Protein AF-A0AAU5Y015-F1 (afdb_monomer_lite)

Secondary structure (DSSP, 8-state):
-TGGGT--EEEEEEEEEEEETTEEEEEEEEEEEEETTTEEEESSGGGT-TTS-SSEEEEHHHHHHHHHHHHT-SEEEEEE--

Foldseek 3Di:
DCVVVPFDKAKKKKWFWAQDVNDIDTPDIDIWIATPPQWTWDCPLCVQPVPDDNIDTGHNVCVFVVSCVSNVGPTMDIGHDD

Radius of gyration: 12.99 Å; chains: 1; bounding box: 34×31×35 Å

Structure (mmCIF, N/CA/C/O backbone):
data_AF-A0AAU5Y015-F1
#
_entry.id   AF-A0AAU5Y015-F1
#
loop_
_atom_site.group_PDB
_atom_site.id
_atom_site.type_symbol
_atom_site.label_atom_id
_atom_site.label_alt_id
_atom_site.label_comp_id
_atom_site.label_asym_id
_atom_site.label_entity_id
_atom_site.label_seq_id
_atom_site.pdbx_PDB_ins_code
_atom_site.Cartn_x
_atom_site.Cartn_y
_atom_site.Cartn_z
_atom_site.occupancy
_atom_site.B_iso_or_equiv
_atom_site.auth_seq_id
_atom_site.auth_comp_id
_atom_site.auth_asym_id
_atom_site.auth_atom_id
_atom_site.pdbx_PDB_model_num
ATOM 1 N N . MET A 1 1 ? -17.350 4.840 8.057 1.00 70.62 1 MET A N 1
ATOM 2 C CA . MET A 1 1 ? -17.399 3.502 8.686 1.00 70.62 1 MET A CA 1
ATOM 3 C C . MET A 1 1 ? -16.423 3.365 9.858 1.00 70.62 1 MET A C 1
ATOM 5 O O . MET A 1 1 ? -16.868 3.005 10.936 1.00 70.62 1 MET A O 1
ATOM 9 N N . LEU A 1 2 ? -15.131 3.689 9.712 1.00 81.31 2 LEU A N 1
ATOM 10 C CA . LEU A 1 2 ? -14.175 3.617 10.838 1.00 81.31 2 LEU A CA 1
ATOM 11 C C . LEU A 1 2 ? -14.453 4.687 11.914 1.00 81.31 2 LEU A C 1
ATOM 13 O O . LEU A 1 2 ? -14.582 4.369 13.092 1.00 81.31 2 LEU A O 1
ATOM 17 N N . ARG A 1 3 ? -14.713 5.935 11.501 1.00 81.75 3 ARG A N 1
ATOM 18 C CA . ARG A 1 3 ? -15.123 7.008 12.430 1.00 81.75 3 ARG A CA 1
ATOM 19 C C . ARG A 1 3 ? -16.416 6.713 13.187 1.00 81.75 3 ARG A C 1
ATOM 21 O O . ARG A 1 3 ? -16.536 7.060 14.354 1.00 81.75 3 ARG A O 1
ATOM 28 N N . SER A 1 4 ? -17.375 6.039 12.550 1.00 82.25 4 SER A N 1
ATOM 29 C CA . SER A 1 4 ? -18.660 5.697 13.179 1.00 82.25 4 SER A CA 1
ATOM 30 C C . SER A 1 4 ? -18.546 4.619 14.259 1.00 82.25 4 SER A C 1
ATOM 32 O O . SER A 1 4 ? -19.481 4.463 15.033 1.00 82.25 4 SER A O 1
ATOM 34 N N . ILE A 1 5 ? -17.422 3.897 14.327 1.00 85.12 5 ILE A N 1
ATOM 35 C CA . ILE A 1 5 ? -17.112 2.953 15.413 1.00 85.12 5 ILE A CA 1
ATOM 36 C C . ILE A 1 5 ? -16.072 3.517 16.396 1.00 85.12 5 ILE A C 1
ATOM 38 O O . ILE A 1 5 ? -15.500 2.772 17.183 1.00 85.12 5 ILE A O 1
ATOM 42 N N . GLY A 1 6 ? -15.823 4.832 16.356 1.00 85.75 6 GLY A N 1
ATOM 43 C CA . GLY A 1 6 ? -14.942 5.529 17.296 1.00 85.75 6 GLY A CA 1
ATOM 44 C C . GLY A 1 6 ? -13.457 5.541 16.925 1.00 85.75 6 GLY A C 1
ATOM 45 O O . GLY A 1 6 ? -12.657 6.054 17.702 1.00 85.75 6 GLY A O 1
ATOM 46 N N . LEU A 1 7 ? -13.070 5.025 15.753 1.00 86.44 7 LEU A N 1
ATOM 47 C CA . LEU A 1 7 ? -11.681 5.087 15.292 1.00 86.44 7 LEU A CA 1
ATOM 48 C C . LEU A 1 7 ? -11.386 6.429 14.618 1.00 86.44 7 LEU A C 1
ATOM 50 O O . LEU A 1 7 ? -12.114 6.861 13.719 1.00 86.44 7 LEU A O 1
ATOM 54 N N . ARG A 1 8 ? -10.282 7.068 15.009 1.00 89.12 8 ARG A N 1
ATOM 55 C CA . ARG A 1 8 ? -9.728 8.211 14.277 1.00 89.12 8 ARG A CA 1
ATOM 56 C C . ARG A 1 8 ? -9.055 7.690 13.013 1.00 89.12 8 ARG A C 1
ATOM 58 O O . ARG A 1 8 ? -8.088 6.940 13.090 1.00 89.12 8 ARG A O 1
ATOM 65 N N . ALA A 1 9 ? -9.655 8.020 11.876 1.00 90.06 9 ALA A N 1
ATOM 66 C CA . ALA A 1 9 ? -9.281 7.496 10.574 1.00 90.06 9 ALA A CA 1
ATOM 67 C C . ALA A 1 9 ? -9.407 8.599 9.526 1.00 90.06 9 ALA A C 1
ATOM 69 O O . ALA A 1 9 ? -10.513 9.115 9.319 1.00 90.06 9 ALA A O 1
ATOM 70 N N . ASP A 1 10 ? -8.315 8.935 8.861 1.00 91.62 10 ASP A N 1
ATOM 71 C CA . ASP A 1 10 ? -8.279 9.865 7.738 1.00 91.62 10 ASP A CA 1
ATOM 72 C C . ASP A 1 10 ? -8.226 9.099 6.416 1.00 91.62 10 ASP A C 1
ATOM 74 O O . ASP A 1 10 ? -7.823 7.937 6.356 1.00 91.62 10 ASP A O 1
ATOM 78 N N . GLU A 1 11 ? -8.714 9.728 5.353 1.00 92.75 11 GLU A N 1
ATOM 79 C CA . GLU A 1 11 ? -8.532 9.196 4.008 1.00 92.75 11 GLU A CA 1
ATOM 80 C C . GLU A 1 11 ? -7.131 9.573 3.523 1.00 92.75 11 GLU A C 1
ATOM 82 O O . GLU A 1 11 ? -6.694 10.708 3.702 1.00 92.75 11 GLU A O 1
ATOM 87 N N . THR A 1 12 ? -6.426 8.631 2.906 1.00 94.62 12 THR A N 1
ATOM 88 C CA . THR A 1 12 ? -5.065 8.847 2.411 1.00 94.62 12 THR A CA 1
ATOM 89 C C . THR A 1 12 ? -4.926 8.366 0.974 1.00 94.62 12 THR A C 1
ATOM 91 O O . THR A 1 12 ? -5.593 7.416 0.550 1.00 94.62 12 THR A O 1
ATOM 94 N N . ALA A 1 13 ? -4.059 9.034 0.215 1.00 96.62 13 ALA A N 1
ATOM 95 C CA . ALA A 1 13 ? -3.615 8.563 -1.081 1.00 96.62 13 ALA A CA 1
ATOM 96 C C . ALA A 1 13 ? -2.477 7.564 -0.910 1.00 96.62 13 ALA A C 1
ATOM 98 O O . ALA A 1 13 ? -1.518 7.816 -0.186 1.00 96.62 13 ALA A O 1
ATOM 99 N N . VAL A 1 14 ? -2.545 6.473 -1.657 1.00 97.50 14 VAL A N 1
ATOM 100 C CA . VAL A 1 14 ? -1.427 5.558 -1.852 1.00 97.50 14 VAL A CA 1
ATOM 101 C C . VAL A 1 14 ? -0.979 5.702 -3.297 1.00 97.50 14 VAL A C 1
ATOM 103 O O . VAL A 1 14 ? -1.791 5.591 -4.219 1.00 97.50 14 VAL A O 1
ATOM 106 N N . VAL A 1 15 ? 0.303 5.987 -3.492 1.00 97.69 15 VAL A N 1
ATOM 107 C CA . VAL A 1 15 ? 0.883 6.268 -4.807 1.00 97.69 15 VAL A CA 1
ATOM 108 C C . VAL A 1 15 ? 2.028 5.303 -5.062 1.00 97.69 15 VAL A C 1
ATOM 110 O O . VAL A 1 15 ? 2.955 5.234 -4.259 1.00 97.69 15 VAL A O 1
ATOM 113 N N . GLY A 1 16 ? 1.957 4.573 -6.174 1.00 97.56 16 GLY A N 1
ATOM 114 C CA . GLY A 1 16 ? 3.055 3.750 -6.675 1.00 97.56 16 GLY A CA 1
ATOM 115 C C . GLY A 1 16 ? 3.892 4.509 -7.698 1.00 97.56 16 GLY A C 1
ATOM 116 O O . GLY A 1 16 ? 3.345 5.142 -8.605 1.00 97.56 16 GLY A O 1
ATOM 117 N N . TRP A 1 17 ? 5.212 4.417 -7.577 1.00 97.62 17 TRP A N 1
ATOM 118 C CA . TRP A 1 17 ? 6.182 5.168 -8.369 1.00 97.62 17 TRP A CA 1
ATOM 119 C C . TRP A 1 17 ? 7.097 4.248 -9.168 1.00 97.62 17 TRP A C 1
ATOM 121 O O . TRP A 1 17 ? 7.591 3.251 -8.647 1.00 97.62 17 TRP A O 1
ATOM 131 N N . LEU A 1 18 ? 7.369 4.623 -10.414 1.00 96.94 18 LEU A N 1
ATOM 132 C CA . LEU A 1 18 ? 8.375 3.997 -11.267 1.00 96.94 18 LEU A CA 1
ATOM 133 C C . LEU A 1 18 ? 9.485 4.992 -11.587 1.00 96.94 18 LEU A C 1
ATOM 135 O O . LEU A 1 18 ? 9.205 6.145 -11.922 1.00 96.94 18 LEU A O 1
ATOM 139 N N . ASP A 1 19 ? 10.722 4.509 -11.584 1.00 94.19 19 ASP A N 1
ATOM 140 C CA . ASP A 1 19 ? 11.858 5.236 -12.142 1.00 94.19 19 ASP A CA 1
ATOM 141 C C . ASP A 1 19 ? 12.082 4.821 -13.599 1.00 94.19 19 ASP A C 1
ATOM 143 O O . ASP A 1 19 ? 12.582 3.738 -13.903 1.00 94.19 19 ASP A O 1
ATOM 147 N N . VAL A 1 20 ? 11.712 5.705 -14.527 1.00 87.62 20 VAL A N 1
ATOM 148 C CA . VAL A 1 20 ? 11.842 5.482 -15.971 1.00 87.62 20 VAL A CA 1
ATOM 149 C C . VAL A 1 20 ? 12.832 6.496 -16.531 1.00 87.62 20 VAL A C 1
ATOM 151 O O . VAL A 1 20 ? 12.546 7.688 -16.587 1.00 87.62 20 VAL A O 1
ATOM 154 N N . PHE A 1 21 ? 14.021 6.034 -16.928 1.00 87.88 21 PHE A N 1
ATOM 155 C CA . PHE A 1 21 ? 15.099 6.890 -17.455 1.00 87.88 21 PHE A CA 1
ATOM 156 C C . PHE A 1 21 ? 15.389 8.118 -16.567 1.00 87.88 21 PHE A C 1
ATOM 158 O O . PHE A 1 21 ? 15.440 9.250 -17.049 1.00 87.88 21 PHE A O 1
ATOM 165 N N . SER A 1 22 ? 15.538 7.899 -15.255 1.00 86.12 22 SER A N 1
ATOM 166 C CA . SER A 1 22 ? 15.760 8.951 -14.244 1.00 86.12 22 SER A CA 1
ATOM 167 C C . SER A 1 22 ? 14.599 9.939 -14.060 1.00 86.12 22 SER A C 1
ATOM 169 O O . SER A 1 22 ? 14.765 10.968 -13.406 1.00 86.12 22 SER A O 1
ATOM 171 N N . THR A 1 23 ? 13.423 9.644 -14.619 1.00 91.31 23 THR A N 1
ATOM 172 C CA . THR A 1 23 ? 12.183 10.381 -14.369 1.00 91.31 23 THR A CA 1
ATOM 173 C C . THR A 1 23 ? 11.276 9.552 -13.476 1.00 91.31 23 THR A C 1
ATOM 175 O O . THR A 1 23 ? 10.964 8.405 -13.797 1.00 91.31 23 THR A O 1
ATOM 178 N N . ARG A 1 24 ? 10.817 10.153 -12.377 1.00 92.94 24 ARG A N 1
ATOM 179 C CA . ARG A 1 24 ? 9.846 9.530 -11.480 1.00 92.94 24 ARG A CA 1
ATOM 180 C C . ARG A 1 24 ? 8.443 9.688 -12.066 1.00 92.94 24 ARG A C 1
ATOM 182 O O . ARG A 1 24 ? 7.982 10.812 -12.270 1.00 92.94 24 ARG A O 1
ATOM 189 N N . ALA A 1 25 ? 7.775 8.577 -12.350 1.00 95.25 25 ALA A N 1
ATOM 190 C C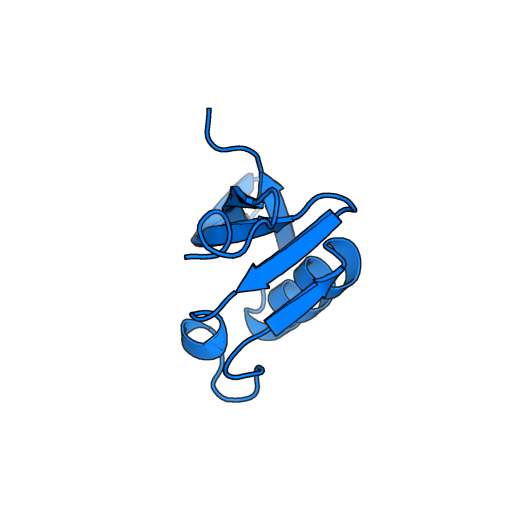A . ALA A 1 25 ? 6.428 8.538 -12.912 1.00 95.25 25 ALA A CA 1
ATOM 191 C C . ALA A 1 25 ? 5.452 7.857 -11.947 1.00 95.25 25 ALA A C 1
ATOM 193 O O . ALA A 1 25 ? 5.806 6.895 -11.267 1.00 95.25 25 ALA A O 1
ATOM 194 N N . VAL A 1 26 ? 4.209 8.341 -11.904 1.00 96.00 26 VAL A N 1
ATOM 195 C CA . VAL A 1 26 ? 3.130 7.687 -11.151 1.00 96.00 26 VAL A CA 1
ATOM 196 C C . VAL A 1 26 ? 2.638 6.483 -11.948 1.00 96.00 26 VAL A C 1
ATOM 198 O O . VAL A 1 26 ? 2.131 6.643 -13.057 1.00 96.00 26 VAL A O 1
ATOM 201 N N . ALA A 1 27 ? 2.777 5.288 -11.381 1.00 96.44 27 ALA A N 1
ATOM 202 C CA . ALA A 1 27 ? 2.284 4.045 -11.968 1.00 96.44 27 ALA A CA 1
ATOM 203 C C . ALA A 1 27 ? 0.814 3.798 -11.617 1.00 96.44 27 ALA A C 1
ATOM 205 O O . ALA A 1 27 ? 0.020 3.394 -12.465 1.00 96.44 27 ALA A O 1
ATOM 206 N N . PHE A 1 28 ? 0.447 4.070 -10.364 1.00 96.50 28 PHE A N 1
ATOM 207 C CA . PHE A 1 28 ? -0.928 3.988 -9.891 1.00 96.50 28 PHE A CA 1
ATOM 208 C C . PHE A 1 28 ? -1.174 4.955 -8.735 1.00 96.50 28 PHE A C 1
ATOM 210 O O . PHE A 1 28 ? -0.250 5.386 -8.044 1.00 96.50 28 PHE A O 1
ATOM 217 N N . MET A 1 29 ? -2.452 5.248 -8.510 1.00 96.19 29 MET A N 1
ATOM 218 C CA . MET A 1 29 ? -2.934 5.967 -7.340 1.00 96.19 29 MET A CA 1
ATOM 219 C C . MET A 1 29 ? -4.256 5.348 -6.889 1.00 96.19 29 MET A C 1
ATOM 221 O O . MET A 1 29 ? -5.162 5.17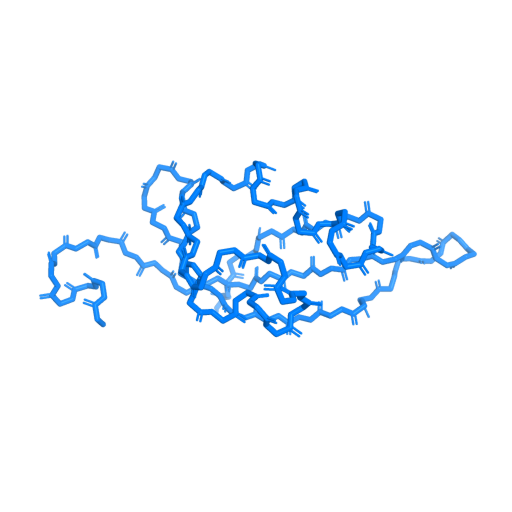2 -7.706 1.00 96.19 29 MET A O 1
ATOM 225 N N . HIS A 1 30 ? -4.393 5.043 -5.601 1.00 95.50 30 HIS A N 1
ATOM 226 C CA . HIS A 1 30 ? -5.682 4.680 -5.007 1.00 95.50 30 HIS A CA 1
ATOM 227 C C . HIS A 1 30 ? -5.827 5.260 -3.599 1.00 95.50 30 HIS A C 1
ATOM 229 O O . HIS A 1 30 ? -4.974 6.008 -3.121 1.00 95.50 30 HIS A O 1
ATOM 235 N N . ARG A 1 31 ? -6.970 4.984 -2.971 1.00 95.88 31 ARG A N 1
ATOM 236 C CA . ARG A 1 31 ? -7.340 5.504 -1.654 1.00 95.88 31 ARG A CA 1
ATOM 237 C C . ARG A 1 31 ? -7.386 4.375 -0.637 1.00 95.88 31 ARG A C 1
ATOM 239 O O . ARG A 1 31 ? -7.918 3.304 -0.925 1.00 95.88 31 ARG A O 1
ATOM 246 N N . ALA A 1 32 ? -6.898 4.665 0.560 1.00 96.00 32 ALA A N 1
ATOM 247 C CA . ALA A 1 32 ? -7.020 3.813 1.734 1.00 96.00 32 ALA A CA 1
ATOM 248 C C . ALA A 1 32 ? -7.400 4.665 2.956 1.00 96.00 32 ALA A C 1
ATOM 250 O O . ALA A 1 32 ? -7.491 5.893 2.871 1.00 96.00 32 ALA A O 1
ATOM 251 N N . ALA A 1 33 ? -7.641 4.019 4.095 1.00 95.62 33 ALA A N 1
ATOM 252 C CA . ALA A 1 33 ? -7.790 4.718 5.365 1.00 95.62 33 ALA A CA 1
ATOM 253 C C . ALA A 1 33 ? -6.487 4.638 6.169 1.00 95.62 33 ALA A C 1
ATOM 255 O O . ALA A 1 33 ? -5.896 3.566 6.276 1.00 95.62 33 ALA A O 1
ATOM 256 N N . LEU A 1 34 ? -6.076 5.755 6.762 1.00 95.38 34 LEU A N 1
ATOM 257 C CA . LEU A 1 34 ? -4.953 5.844 7.690 1.00 95.38 34 LEU A CA 1
ATOM 258 C C . LEU A 1 34 ? -5.494 6.061 9.102 1.00 95.38 34 LEU A C 1
ATOM 260 O O . LEU A 1 34 ? -6.256 6.995 9.347 1.00 95.38 34 LEU A O 1
ATOM 264 N N . LEU A 1 35 ? -5.129 5.181 10.026 1.00 93.88 35 LEU A N 1
ATOM 265 C CA . LEU A 1 35 ? -5.454 5.309 11.443 1.00 93.88 35 LEU A CA 1
ATOM 266 C C . LEU A 1 35 ? -4.328 6.023 12.198 1.00 93.88 35 LEU A C 1
ATOM 268 O O . LEU A 1 35 ? -3.166 5.988 11.784 1.00 93.88 35 LEU A O 1
ATOM 272 N N . GLU A 1 36 ? -4.660 6.592 13.361 1.00 88.31 36 GLU A N 1
ATOM 273 C CA . GLU A 1 36 ? -3.641 7.014 14.330 1.00 88.31 36 GLU A CA 1
ATOM 274 C C . GLU A 1 36 ? -2.680 5.854 14.649 1.00 88.31 36 GLU A C 1
ATOM 276 O O . GLU A 1 36 ? -3.103 4.714 14.845 1.00 88.31 36 GLU A O 1
ATOM 281 N N . GLY A 1 37 ? -1.378 6.153 14.703 1.00 87.25 37 GLY A N 1
ATOM 282 C CA . GLY A 1 37 ? -0.330 5.144 14.896 1.00 87.25 37 GLY A CA 1
ATOM 283 C C . GLY A 1 37 ? 0.242 4.545 13.605 1.00 87.25 37 GLY A C 1
ATOM 284 O O . GLY A 1 37 ? 0.863 3.490 13.675 1.00 87.25 37 GLY A O 1
ATOM 285 N N . ASN A 1 38 ? 0.067 5.206 12.452 1.00 93.06 38 ASN A N 1
ATOM 286 C CA . ASN A 1 38 ? 0.619 4.804 11.148 1.00 93.06 38 ASN A CA 1
ATOM 287 C C . ASN A 1 38 ? 0.185 3.398 10.708 1.00 93.06 38 ASN A C 1
ATOM 289 O O . ASN A 1 38 ? 1.003 2.586 10.271 1.00 93.06 38 ASN A O 1
ATOM 293 N N . VAL A 1 39 ? -1.118 3.121 10.807 1.00 96.25 39 VAL A N 1
ATOM 294 C CA . VAL A 1 39 ? -1.724 1.862 10.351 1.00 96.25 39 VAL A CA 1
ATOM 295 C C . VAL A 1 39 ? -2.637 2.128 9.161 1.00 96.25 39 VAL A C 1
ATOM 297 O O . VAL A 1 39 ? -3.577 2.917 9.258 1.00 96.25 39 VAL A O 1
ATOM 300 N N . VAL A 1 40 ? -2.387 1.436 8.053 1.00 96.75 40 VAL A N 1
ATOM 301 C CA . VAL A 1 40 ? -3.233 1.468 6.859 1.00 96.75 40 VAL A CA 1
ATOM 302 C C . VAL A 1 40 ? -4.327 0.417 6.983 1.00 96.75 40 VAL A C 1
ATOM 304 O O . VAL A 1 40 ? -4.063 -0.730 7.343 1.00 96.75 40 VAL A O 1
ATOM 307 N N . VAL A 1 41 ? -5.557 0.807 6.653 1.00 96.38 41 VAL A N 1
ATOM 308 C CA . VAL A 1 41 ? -6.689 -0.091 6.425 1.00 96.38 41 VAL A CA 1
ATOM 309 C C . VAL A 1 41 ? -7.104 0.015 4.961 1.00 96.38 41 VAL A C 1
ATOM 311 O O . VAL A 1 41 ? -7.638 1.039 4.529 1.00 96.38 41 VAL A O 1
ATOM 314 N N . ASP A 1 42 ? -6.894 -1.060 4.206 1.00 96.62 42 ASP A N 1
ATOM 315 C CA . ASP A 1 42 ? -7.217 -1.135 2.782 1.00 96.62 42 ASP A CA 1
ATOM 316 C C .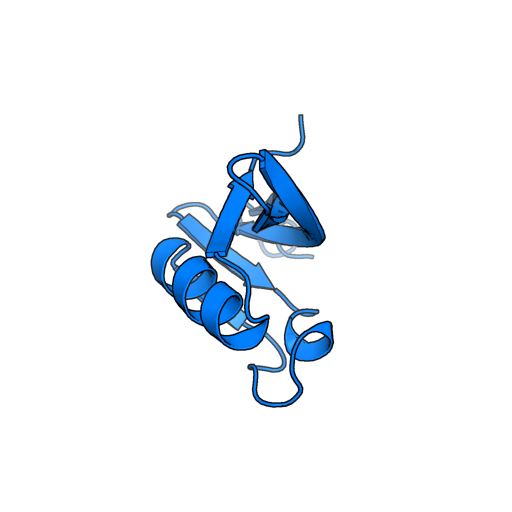 ASP A 1 42 ? -8.097 -2.353 2.481 1.00 96.62 42 ASP A C 1
ATOM 318 O O . ASP A 1 42 ? -7.694 -3.508 2.626 1.00 96.62 42 ASP A O 1
ATOM 322 N N . VAL A 1 43 ? -9.330 -2.082 2.055 1.00 96.12 43 VAL A N 1
ATOM 323 C CA . VAL A 1 43 ? -10.337 -3.095 1.691 1.00 96.12 43 VAL A CA 1
ATOM 324 C C . VAL A 1 43 ? -10.382 -3.368 0.184 1.00 96.12 43 VAL A C 1
ATOM 326 O O . VAL A 1 43 ? -11.210 -4.142 -0.289 1.00 96.12 43 VAL A O 1
ATOM 329 N N . THR A 1 44 ? -9.519 -2.700 -0.582 1.00 96.12 44 THR A N 1
ATOM 330 C CA . THR A 1 44 ? -9.481 -2.730 -2.050 1.00 96.12 44 THR A CA 1
ATOM 331 C C . THR A 1 44 ? -8.164 -3.260 -2.608 1.00 96.12 44 THR A C 1
ATOM 333 O O . THR A 1 44 ? -8.062 -3.470 -3.813 1.00 96.12 44 THR A O 1
ATOM 336 N N . VAL A 1 45 ? -7.176 -3.550 -1.756 1.00 96.50 45 VAL A N 1
ATOM 337 C CA . VAL A 1 45 ? -5.803 -3.908 -2.154 1.00 96.50 45 VAL A CA 1
ATOM 338 C C . VAL A 1 45 ? -5.704 -5.075 -3.148 1.00 96.50 45 VAL A C 1
ATOM 340 O O . VAL A 1 45 ? -4.804 -5.119 -3.985 1.00 96.50 45 VAL A O 1
ATOM 343 N N . ARG A 1 46 ? -6.666 -6.008 -3.137 1.00 96.75 46 ARG A N 1
ATOM 344 C CA . ARG A 1 46 ? -6.716 -7.128 -4.094 1.00 96.75 46 ARG A CA 1
ATOM 345 C C . ARG A 1 46 ? -6.892 -6.708 -5.551 1.00 96.75 46 ARG A C 1
ATOM 347 O O . ARG A 1 46 ? -6.665 -7.541 -6.424 1.00 96.75 46 ARG A O 1
ATOM 354 N N . GLN A 1 47 ? -7.253 -5.453 -5.819 1.00 96.44 47 GLN A N 1
ATOM 355 C CA . GLN A 1 47 ? -7.242 -4.900 -7.174 1.00 96.44 47 GLN A CA 1
ATOM 356 C C . GLN A 1 47 ? -5.855 -4.978 -7.827 1.00 96.44 47 GLN A C 1
ATOM 358 O O . GLN A 1 47 ? -5.765 -5.085 -9.045 1.00 96.44 47 GLN A O 1
ATOM 363 N N . PHE A 1 48 ? -4.789 -4.961 -7.020 1.00 96.12 48 PHE A N 1
ATOM 364 C CA . PHE A 1 48 ? -3.410 -5.023 -7.494 1.00 96.12 48 PHE A CA 1
ATOM 365 C C . PHE A 1 48 ? -2.917 -6.458 -7.674 1.00 96.12 48 PHE A C 1
ATOM 367 O O . PHE A 1 48 ? -2.306 -6.785 -8.686 1.00 96.12 48 PHE A O 1
ATOM 374 N N . ALA A 1 49 ? -3.205 -7.336 -6.711 1.00 94.31 49 ALA A N 1
ATOM 375 C CA 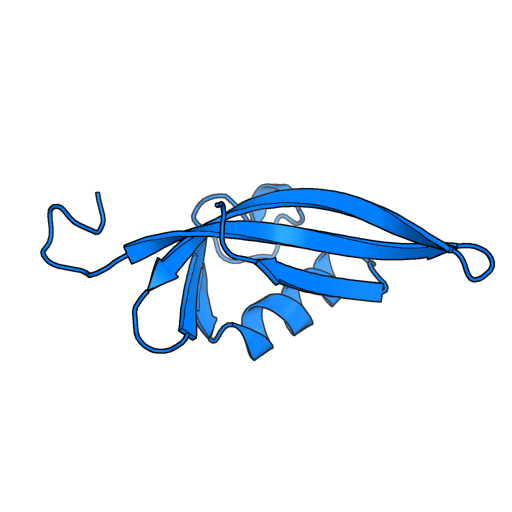. ALA A 1 49 ? -2.872 -8.749 -6.820 1.00 94.31 49 ALA A CA 1
ATOM 376 C C . ALA A 1 49 ? -3.810 -9.622 -5.980 1.00 94.31 49 ALA A C 1
ATOM 378 O O . ALA A 1 49 ? -4.010 -9.393 -4.786 1.00 94.31 49 ALA A O 1
ATOM 379 N N . ALA A 1 50 ? -4.310 -10.706 -6.578 1.00 95.12 50 ALA A N 1
ATOM 380 C CA . ALA A 1 50 ? -5.250 -11.626 -5.930 1.00 95.12 50 ALA A CA 1
ATOM 381 C C . ALA A 1 50 ? -4.685 -12.314 -4.669 1.00 95.12 50 ALA A C 1
ATOM 383 O O . ALA A 1 50 ? -5.451 -12.744 -3.807 1.00 95.12 50 ALA A O 1
ATOM 384 N N . ARG A 1 51 ? -3.350 -12.407 -4.554 1.00 95.06 51 ARG A N 1
ATOM 385 C CA . ARG A 1 51 ? -2.654 -13.002 -3.400 1.00 95.06 51 ARG A CA 1
ATOM 386 C C . ARG A 1 51 ? -2.677 -12.133 -2.141 1.00 95.06 51 ARG A C 1
ATOM 388 O O . ARG A 1 51 ? -2.379 -12.644 -1.067 1.00 95.06 51 ARG A O 1
ATOM 395 N N . LEU A 1 52 ? -2.985 -10.842 -2.264 1.00 95.06 52 LEU A N 1
ATOM 396 C CA . LEU A 1 52 ? -3.006 -9.921 -1.129 1.00 95.06 52 LEU A CA 1
ATOM 397 C C . LEU A 1 52 ? -4.210 -10.209 -0.211 1.00 95.06 52 LEU A C 1
ATOM 399 O O . LEU A 1 52 ? -5.179 -10.857 -0.636 1.00 95.06 52 LEU A O 1
ATOM 403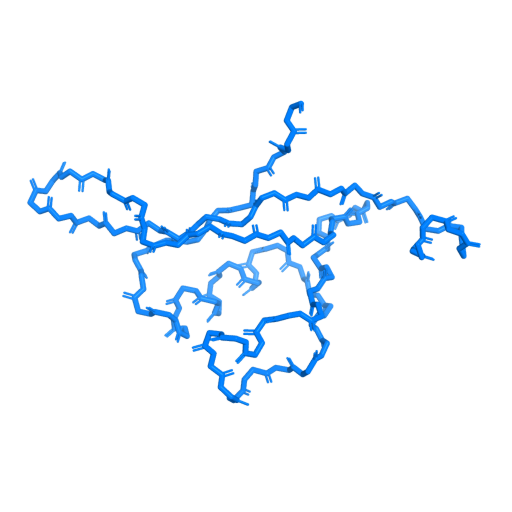 N N . PRO A 1 53 ? -4.186 -9.768 1.057 1.00 94.94 53 PRO A N 1
ATOM 404 C CA . PRO A 1 53 ? -5.320 -9.925 1.964 1.00 94.94 53 PRO A CA 1
ATOM 405 C C . PRO A 1 53 ? -6.593 -9.258 1.412 1.00 94.94 53 PRO A C 1
ATOM 407 O O . PRO A 1 53 ? -6.502 -8.234 0.743 1.00 94.94 53 PRO A O 1
ATOM 410 N N . PRO A 1 54 ? -7.798 -9.807 1.663 1.00 93.56 54 PRO A N 1
ATOM 411 C CA . PRO A 1 54 ? -9.046 -9.175 1.219 1.00 93.56 54 PRO A CA 1
ATOM 412 C C . PRO A 1 54 ? -9.333 -7.863 1.962 1.00 93.56 54 PRO A C 1
ATOM 414 O O . PRO A 1 54 ? -9.936 -6.956 1.403 1.00 93.56 54 PRO A O 1
ATOM 417 N N . ILE A 1 55 ? -8.894 -7.783 3.217 1.00 95.44 55 ILE A N 1
ATOM 418 C CA . ILE A 1 55 ? -8.827 -6.574 4.030 1.00 95.44 55 ILE A CA 1
ATOM 419 C C . ILE A 1 55 ? -7.430 -6.581 4.624 1.00 95.44 55 ILE A C 1
ATOM 421 O O . ILE A 1 55 ? -7.037 -7.575 5.241 1.00 95.44 55 ILE A O 1
ATOM 425 N N . TRP A 1 56 ? -6.690 -5.500 4.433 1.00 96.50 56 TRP A N 1
ATOM 426 C CA . TRP A 1 56 ? -5.340 -5.376 4.949 1.00 96.50 56 TRP A CA 1
ATOM 427 C C . TRP A 1 56 ? -5.299 -4.313 6.033 1.00 96.50 56 TRP A C 1
ATOM 429 O O . TRP A 1 56 ? -5.691 -3.176 5.793 1.00 96.50 56 TRP A O 1
ATOM 439 N N . VAL A 1 57 ? -4.864 -4.714 7.226 1.00 96.25 57 VAL A N 1
ATOM 440 C CA . VAL A 1 57 ? -4.627 -3.833 8.371 1.00 96.25 57 VAL A CA 1
ATOM 441 C C . VAL A 1 57 ? -3.188 -4.044 8.802 1.00 96.25 57 VAL A C 1
ATOM 443 O O . VAL A 1 57 ? -2.851 -5.125 9.281 1.00 96.25 57 VAL A O 1
ATOM 446 N N . VAL A 1 58 ? -2.332 -3.059 8.561 1.00 97.31 58 VAL A N 1
ATOM 447 C CA . VAL A 1 58 ? -0.878 -3.221 8.690 1.00 97.31 58 VAL A CA 1
ATOM 448 C C . VAL A 1 58 ? -0.200 -1.858 8.873 1.00 97.31 58 VAL A C 1
ATOM 450 O O . VAL A 1 58 ? -0.781 -0.828 8.530 1.00 97.31 58 VAL A O 1
ATOM 453 N N . GLY A 1 59 ? 1.00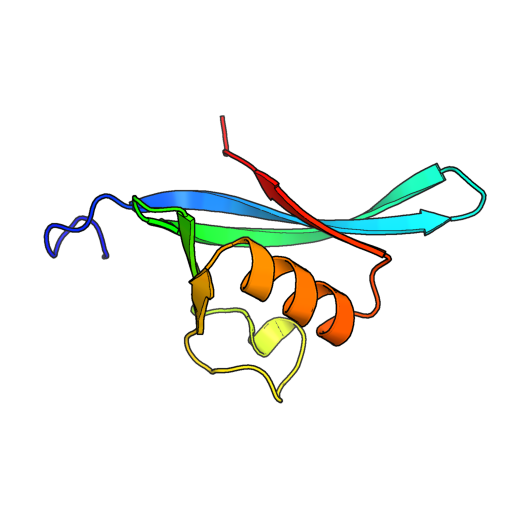7 -1.836 9.441 1.00 97.62 59 GLY A N 1
ATOM 454 C CA . GLY A 1 59 ? 1.815 -0.617 9.520 1.00 97.62 59 GLY A CA 1
ATOM 455 C C . GLY A 1 59 ? 2.148 -0.057 8.132 1.00 97.62 59 GLY A C 1
ATOM 456 O O . GLY A 1 59 ? 2.266 -0.814 7.171 1.00 97.62 59 GLY A O 1
ATOM 457 N N . VAL A 1 60 ? 2.294 1.267 8.025 1.00 97.31 60 VAL A N 1
ATOM 458 C CA . VAL A 1 60 ? 2.580 1.961 6.752 1.00 97.31 60 VAL A CA 1
ATOM 459 C C . VAL A 1 60 ? 3.836 1.419 6.062 1.00 97.31 60 VAL A C 1
ATOM 461 O O . VAL A 1 60 ? 3.800 1.194 4.856 1.00 97.31 60 VAL A O 1
ATOM 464 N N . ASP A 1 61 ? 4.918 1.171 6.801 1.00 97.44 61 ASP A N 1
ATOM 465 C CA . ASP A 1 61 ? 6.190 0.735 6.206 1.00 97.44 61 ASP A CA 1
ATOM 466 C C . ASP A 1 61 ? 6.066 -0.650 5.551 1.00 97.44 61 ASP A C 1
ATOM 468 O O . ASP A 1 61 ? 6.424 -0.825 4.384 1.00 97.44 61 ASP A O 1
ATOM 472 N N . ASP A 1 62 ? 5.477 -1.610 6.271 1.00 97.75 62 ASP A N 1
ATOM 473 C CA . ASP A 1 62 ? 5.218 -2.964 5.769 1.00 97.75 62 ASP A CA 1
ATOM 474 C C . ASP A 1 62 ? 4.222 -2.936 4.599 1.00 97.75 62 ASP A C 1
ATOM 476 O O . ASP A 1 62 ? 4.431 -3.599 3.582 1.00 97.75 62 ASP A O 1
ATOM 480 N N . TYR A 1 63 ? 3.170 -2.114 4.700 1.00 97.62 63 TYR A N 1
ATOM 481 C CA . TYR A 1 63 ? 2.197 -1.911 3.627 1.00 97.62 63 TYR A CA 1
ATOM 482 C C . TYR A 1 63 ? 2.869 -1.443 2.334 1.00 97.62 63 TYR A C 1
ATOM 484 O O . TYR A 1 63 ? 2.661 -2.036 1.275 1.00 97.62 63 TYR A O 1
ATOM 492 N N . CYS A 1 64 ? 3.688 -0.391 2.414 1.00 98.00 64 CYS A N 1
ATOM 493 C CA . CYS A 1 64 ? 4.387 0.171 1.265 1.00 98.00 64 CYS A CA 1
ATOM 494 C C . CYS A 1 64 ? 5.372 -0.835 0.662 1.00 98.00 64 CYS A C 1
ATOM 496 O O . CYS A 1 64 ? 5.375 -1.029 -0.555 1.00 98.00 64 CYS A O 1
ATOM 498 N N . ALA A 1 65 ? 6.174 -1.502 1.498 1.00 97.94 65 ALA A N 1
ATOM 499 C CA . ALA A 1 65 ? 7.157 -2.479 1.043 1.00 97.94 65 ALA A CA 1
ATOM 500 C C . ALA A 1 65 ? 6.493 -3.667 0.330 1.00 97.94 65 ALA A C 1
ATOM 502 O O . ALA A 1 65 ? 6.876 -4.027 -0.786 1.00 97.94 65 ALA A O 1
ATOM 503 N N . GLU A 1 66 ? 5.464 -4.262 0.935 1.00 97.75 66 GLU A N 1
ATOM 504 C CA . GLU A 1 66 ? 4.785 -5.414 0.347 1.00 97.75 66 GLU A CA 1
ATOM 505 C C . GLU A 1 66 ? 3.965 -5.044 -0.897 1.00 97.75 66 GLU A C 1
ATOM 507 O O . GLU A 1 66 ? 3.940 -5.814 -1.865 1.00 97.75 66 GLU A O 1
ATOM 512 N N . LEU A 1 67 ? 3.314 -3.874 -0.909 1.00 97.81 67 LEU A N 1
ATOM 513 C CA . LEU A 1 67 ? 2.551 -3.416 -2.069 1.00 97.81 67 LEU A CA 1
ATOM 514 C C . LEU A 1 67 ? 3.468 -3.072 -3.248 1.00 97.81 67 LEU A C 1
ATOM 516 O O . LEU A 1 67 ? 3.122 -3.413 -4.381 1.00 97.81 67 LEU A O 1
ATOM 520 N N . ALA A 1 68 ? 4.645 -2.487 -2.998 1.00 98.06 68 ALA A N 1
ATOM 521 C CA . ALA A 1 68 ? 5.647 -2.243 -4.036 1.00 98.06 68 ALA A CA 1
ATOM 522 C C . ALA A 1 68 ? 6.052 -3.553 -4.729 1.00 98.06 68 ALA A C 1
ATOM 524 O O . ALA A 1 68 ? 5.967 -3.668 -5.951 1.00 98.06 68 ALA A O 1
ATOM 525 N N . VAL A 1 69 ? 6.353 -4.594 -3.942 1.00 97.81 69 VAL A N 1
ATOM 526 C CA . VAL A 1 69 ? 6.663 -5.939 -4.459 1.00 97.81 69 VAL A CA 1
ATOM 527 C C . VAL A 1 69 ? 5.474 -6.559 -5.200 1.00 97.81 69 VAL A C 1
ATOM 529 O O . VAL A 1 69 ? 5.652 -7.279 -6.179 1.00 97.81 69 VAL A O 1
ATOM 532 N N . ALA A 1 70 ? 4.242 -6.335 -4.740 1.00 97.50 70 ALA A N 1
ATOM 533 C CA . ALA A 1 70 ? 3.054 -6.902 -5.377 1.00 97.50 70 ALA A CA 1
ATOM 534 C C . ALA A 1 70 ? 2.677 -6.240 -6.707 1.00 97.50 70 ALA A C 1
ATOM 536 O O . ALA A 1 70 ? 2.013 -6.883 -7.518 1.00 97.50 70 ALA A O 1
ATOM 537 N N . THR A 1 71 ? 3.084 -4.989 -6.912 1.00 96.88 71 THR A N 1
ATOM 538 C CA . THR A 1 71 ? 2.747 -4.179 -8.092 1.00 96.88 71 THR A CA 1
ATOM 539 C C . THR A 1 71 ? 3.919 -3.960 -9.041 1.00 96.88 71 THR A C 1
ATOM 541 O O . THR A 1 71 ? 3.717 -3.370 -10.098 1.00 96.88 71 THR A O 1
ATOM 544 N N . ASP A 1 72 ? 5.109 -4.457 -8.691 1.00 96.88 72 ASP A N 1
ATOM 545 C CA . ASP A 1 72 ? 6.346 -4.294 -9.463 1.00 96.88 72 ASP A CA 1
ATOM 546 C C . ASP A 1 72 ? 6.684 -2.815 -9.735 1.00 96.88 72 ASP A C 1
ATOM 548 O O . ASP A 1 72 ? 7.100 -2.424 -10.825 1.00 96.88 72 ASP A O 1
ATOM 552 N N . VAL A 1 73 ? 6.465 -1.968 -8.724 1.00 97.12 73 VAL A N 1
ATOM 553 C CA . VAL A 1 73 ? 6.851 -0.550 -8.744 1.00 97.12 73 VAL A CA 1
ATOM 554 C C . VAL A 1 73 ? 8.094 -0.329 -7.885 1.00 97.12 73 VAL A C 1
ATOM 556 O O . VAL A 1 73 ? 8.391 -1.107 -6.980 1.00 97.12 73 VAL A O 1
ATOM 559 N N . THR A 1 74 ? 8.823 0.752 -8.152 1.00 97.00 74 THR A N 1
ATOM 560 C CA . THR A 1 74 ? 10.051 1.101 -7.425 1.00 97.00 74 THR A CA 1
ATOM 561 C C . THR A 1 74 ? 9.766 1.451 -5.966 1.00 97.00 74 THR A C 1
ATOM 563 O O . THR A 1 74 ? 10.520 1.068 -5.075 1.00 97.00 74 THR A O 1
ATOM 566 N N . GLU A 1 75 ? 8.680 2.178 -5.717 1.00 96.88 75 GLU A N 1
ATOM 567 C CA . GLU A 1 75 ? 8.326 2.663 -4.386 1.00 96.88 75 GLU A CA 1
ATOM 568 C C . GLU A 1 75 ? 6.815 2.852 -4.272 1.00 96.88 75 GLU A C 1
ATOM 570 O O . GLU A 1 75 ? 6.145 3.208 -5.241 1.00 96.88 75 GLU A O 1
ATOM 575 N N . VAL A 1 76 ? 6.290 2.674 -3.063 1.00 98.06 76 VAL A N 1
ATOM 576 C CA . VAL A 1 76 ? 4.937 3.085 -2.697 1.00 98.06 76 VAL A CA 1
ATOM 577 C C . VAL A 1 76 ? 5.019 4.101 -1.565 1.00 98.06 76 VAL A C 1
ATOM 579 O O . VAL A 1 76 ? 5.754 3.899 -0.602 1.00 98.06 76 VAL A O 1
ATOM 582 N N . THR A 1 77 ? 4.246 5.180 -1.666 1.00 97.19 77 THR A N 1
ATOM 583 C CA . THR A 1 77 ? 4.137 6.207 -0.622 1.00 97.19 77 THR A CA 1
ATOM 584 C C . THR A 1 77 ? 2.691 6.401 -0.194 1.00 97.19 77 THR A C 1
ATOM 586 O O . THR A 1 77 ? 1.799 6.449 -1.045 1.00 97.19 77 THR A O 1
ATOM 589 N N . VAL A 1 78 ? 2.477 6.601 1.104 1.00 96.06 78 VAL A N 1
ATOM 590 C CA . VAL A 1 78 ? 1.206 7.049 1.685 1.00 96.06 78 VAL A CA 1
ATOM 591 C C . VAL A 1 78 ? 1.282 8.564 1.888 1.00 96.06 78 VAL A C 1
ATOM 593 O O . VAL A 1 78 ? 2.225 9.054 2.506 1.00 96.06 78 VAL A O 1
ATOM 596 N N . ALA A 1 79 ? 0.325 9.310 1.341 1.00 87.50 79 ALA A N 1
ATOM 597 C CA . ALA A 1 79 ? 0.288 10.770 1.386 1.00 87.50 79 ALA A CA 1
ATOM 598 C C . ALA A 1 79 ? -1.073 11.281 1.869 1.00 87.50 79 ALA A C 1
ATOM 600 O O . ALA A 1 79 ? -2.127 10.721 1.550 1.00 87.50 79 ALA A O 1
ATOM 601 N N . GLU A 1 80 ? -1.066 12.371 2.630 1.00 77.06 80 GLU A N 1
ATOM 602 C CA . GLU A 1 80 ? -2.300 13.045 3.026 1.00 77.06 80 GLU A CA 1
ATOM 603 C C . GLU A 1 80 ? -3.001 13.636 1.796 1.00 77.06 80 GLU A C 1
ATOM 605 O O . GLU A 1 80 ? -2.370 14.212 0.905 1.00 77.06 80 GLU A O 1
ATOM 610 N N . LEU A 1 81 ? -4.321 13.470 1.737 1.00 67.50 81 LEU A N 1
ATOM 611 C CA . LEU A 1 81 ? -5.162 14.193 0.792 1.00 67.50 81 LEU A CA 1
ATOM 612 C C . LEU A 1 81 ? -5.471 15.553 1.428 1.00 67.50 81 LEU A C 1
ATOM 614 O O . LEU A 1 81 ? -6.090 15.594 2.489 1.00 67.50 81 LEU A O 1
ATOM 618 N N . GLY A 1 82 ? -4.968 16.631 0.817 1.00 58.22 82 GLY A N 1
ATOM 619 C CA . GLY A 1 82 ? -5.194 18.009 1.278 1.00 58.22 82 GLY A CA 1
ATOM 620 C C . GLY A 1 82 ? -6.646 18.468 1.210 1.00 58.22 82 GLY A C 1
ATOM 621 O O . GLY A 1 82 ? -7.469 17.790 0.551 1.00 58.22 82 GLY A O 1
#

Sequence (82 aa):
MLRSIGLRADETAVVGWLDVFSTRAVAFMHRAALLEGNVVVDVTVRQFAARLPPIWVVGVDDYCAELAVATDVTEVTVAELG

pLDDT: mean 93.09, std 7.11, range [58.22, 98.06]